Protein AF-A0A8C2T0Y2-F1 (afdb_monomer)

Nearest PDB structures (foldseek):
  8wqf-assembly1_H  TM=7.332E-01  e=2.369E-04  Homo sapiens
  2znv-assembly6_F  TM=7.464E-01  e=1.164E-01  Mus musculus
  2nbe-assembly1_A  TM=7.234E-01  e=1.164E-01  Homo sapiens
  7fgm-assembly1_B  TM=7.332E-01  e=2.683E-01  Homo sapiens

Solvent-accessible surface area (backbone atoms only — not comparable to full-atom values): 3917 Å² total; per-residue (Å²): 65,42,37,40,97,94,48,73,47,84,69,92,74,60,90,86,56,49,73,65,60,55,31,52,58,48,20,75,74,71,75,44,61,57,88,71,57,42,82,40,80,50,76,88,78,89,62,95,85,69,77,66,41,30,40,46,62,65,92,129

Foldseek 3Di:
DEDEDVDDDDDDDDPPDDLQNVLVVVCVVVVDHSVQWDWDWDPDPDDPDDDTYIYTDHDD

Sequence (60 aa):
MIRRHKTTIFTDAKESSTVLELKRIVEGILKRPPEEQRLYKVGPMGSMGSIGSYWVHGVL

InterPro domains:
  IPR029071 Ubiquitin-like domain superfamily [SSF54236] (2-43)
  IPR039049 Elongin B [PTHR13248] (1-41)

Mean predicted aligned error: 7.13 Å

pLDDT: mean 79.03, std 17.17, range [41.0, 95.38]

Structure (mmCIF, N/CA/C/O backbone):
data_AF-A0A8C2T0Y2-F1
#
_entry.id   AF-A0A8C2T0Y2-F1
#
loop_
_atom_site.group_PDB
_atom_site.id
_atom_site.type_symbol
_atom_site.label_atom_id
_atom_site.label_alt_id
_atom_site.label_comp_id
_atom_site.label_asym_id
_atom_site.label_entity_id
_atom_site.label_seq_id
_atom_site.pdbx_PDB_ins_code
_atom_site.Cartn_x
_atom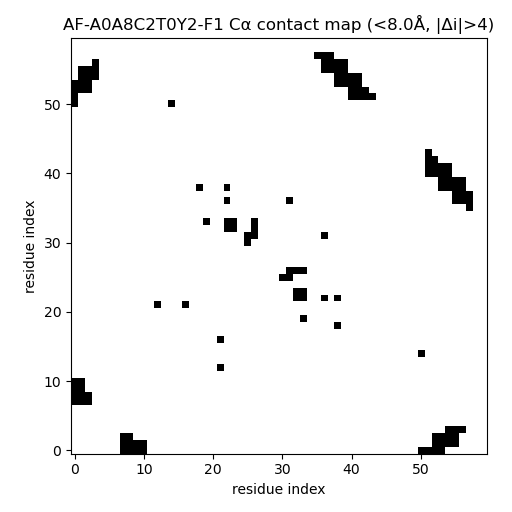_site.Cartn_y
_atom_site.Cartn_z
_atom_site.occupancy
_atom_site.B_iso_or_equiv
_atom_site.auth_seq_id
_atom_site.auth_comp_id
_atom_site.auth_asym_id
_atom_site.auth_atom_id
_atom_site.pdbx_PDB_model_num
ATOM 1 N N . MET A 1 1 ? 1.170 8.106 -8.066 1.00 86.19 1 MET A N 1
ATOM 2 C CA . MET A 1 1 ? 0.087 8.659 -7.201 1.00 86.19 1 MET A CA 1
ATOM 3 C C . MET A 1 1 ? -0.756 7.519 -6.648 1.00 86.19 1 MET A C 1
ATOM 5 O O . MET A 1 1 ? -1.079 6.618 -7.413 1.00 86.1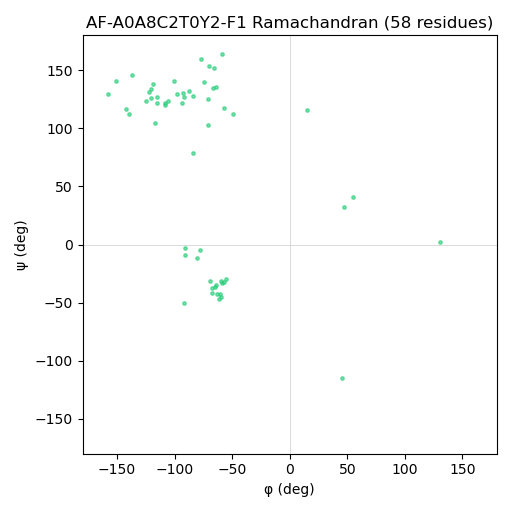9 1 MET A O 1
ATOM 9 N N . ILE A 1 2 ? -1.134 7.558 -5.365 1.00 88.75 2 ILE A N 1
ATOM 10 C CA . ILE A 1 2 ? -2.016 6.555 -4.741 1.00 88.75 2 ILE A CA 1
ATOM 11 C C . ILE A 1 2 ? -3.325 7.231 -4.309 1.00 88.75 2 ILE A C 1
ATOM 13 O O . ILE A 1 2 ? -3.290 8.242 -3.610 1.00 88.75 2 ILE A O 1
ATOM 17 N N . ARG A 1 3 ? -4.484 6.701 -4.719 1.00 86.88 3 ARG A N 1
ATOM 18 C CA . ARG A 1 3 ? -5.810 7.280 -4.427 1.00 86.88 3 ARG A CA 1
ATOM 19 C C . ARG A 1 3 ? -6.697 6.309 -3.641 1.00 86.88 3 ARG A C 1
ATOM 21 O O . ARG A 1 3 ? -6.815 5.142 -4.010 1.00 86.88 3 ARG A O 1
ATOM 28 N N . ARG A 1 4 ? -7.354 6.803 -2.585 1.00 85.81 4 ARG A N 1
ATOM 29 C CA . ARG A 1 4 ? -8.330 6.078 -1.747 1.00 85.81 4 ARG A CA 1
ATOM 30 C C . ARG A 1 4 ? -9.466 7.020 -1.342 1.00 85.81 4 ARG A C 1
ATOM 32 O O . ARG A 1 4 ? -9.225 7.962 -0.596 1.00 85.81 4 ARG A O 1
ATOM 39 N N . HIS A 1 5 ? -10.704 6.756 -1.766 1.00 85.62 5 HIS A N 1
ATOM 40 C CA . HIS A 1 5 ? -11.860 7.634 -1.506 1.00 85.62 5 HIS A CA 1
ATOM 41 C C . HIS A 1 5 ? -11.533 9.121 -1.774 1.00 85.62 5 HIS A C 1
ATOM 43 O O . HIS A 1 5 ? -11.246 9.490 -2.911 1.00 85.62 5 HIS A O 1
ATOM 49 N N . LYS A 1 6 ? -11.551 9.967 -0.733 1.00 88.06 6 LYS A N 1
ATOM 50 C CA . LYS A 1 6 ? -11.241 11.406 -0.797 1.00 88.06 6 LYS A CA 1
ATOM 51 C C . LYS A 1 6 ? -9.757 11.727 -0.550 1.00 88.06 6 LYS A C 1
ATOM 53 O O . LYS A 1 6 ? -9.363 12.883 -0.643 1.00 88.06 6 LYS A O 1
ATOM 58 N N . THR A 1 7 ? -8.932 10.726 -0.246 1.00 87.56 7 THR A N 1
ATOM 59 C CA . THR A 1 7 ? -7.506 10.876 0.059 1.00 87.56 7 THR A CA 1
ATOM 60 C C . THR A 1 7 ? -6.657 10.582 -1.175 1.00 87.56 7 THR A C 1
ATOM 62 O O . THR A 1 7 ? -6.794 9.538 -1.816 1.00 87.56 7 THR A O 1
ATOM 65 N N . THR A 1 8 ? -5.738 11.495 -1.484 1.00 90.56 8 THR A N 1
ATOM 66 C CA . THR A 1 8 ? -4.711 11.314 -2.516 1.00 90.56 8 THR A CA 1
ATOM 67 C C . THR A 1 8 ? -3.342 11.445 -1.868 1.00 90.56 8 THR A C 1
ATOM 69 O O . THR A 1 8 ? -3.073 12.432 -1.192 1.00 90.56 8 THR A O 1
ATOM 72 N N . ILE A 1 9 ? -2.491 10.443 -2.065 1.00 89.69 9 ILE A N 1
ATOM 73 C CA . ILE A 1 9 ? -1.130 10.386 -1.538 1.00 89.69 9 ILE A CA 1
ATOM 74 C C . ILE A 1 9 ? -0.165 10.583 -2.706 1.00 89.69 9 ILE A C 1
ATOM 76 O O . ILE A 1 9 ? -0.147 9.803 -3.671 1.00 89.69 9 ILE A O 1
ATOM 80 N N . PHE A 1 10 ? 0.641 11.634 -2.597 1.00 89.62 10 PHE A N 1
ATOM 81 C CA . PHE A 1 10 ? 1.786 11.877 -3.460 1.00 89.62 10 PHE A CA 1
ATOM 82 C C . PHE A 1 10 ? 3.021 11.295 -2.784 1.00 89.62 10 PHE A C 1
ATOM 84 O O . PHE A 1 10 ? 3.329 11.620 -1.642 1.00 89.62 10 PHE A O 1
ATOM 91 N N . THR A 1 11 ? 3.675 10.376 -3.477 1.00 89.25 11 THR A N 1
ATOM 92 C CA . THR A 1 11 ? 4.895 9.726 -3.016 1.00 89.25 11 THR A CA 1
ATOM 93 C C . THR A 1 11 ? 5.710 9.335 -4.235 1.00 89.25 11 THR A C 1
ATOM 95 O O . THR A 1 11 ? 5.140 8.915 -5.250 1.00 89.25 11 THR A O 1
ATOM 98 N N . ASP A 1 12 ? 7.021 9.499 -4.126 1.00 89.31 12 ASP A N 1
ATOM 99 C CA . ASP A 1 12 ? 7.980 9.039 -5.115 1.00 89.31 12 ASP A CA 1
ATOM 100 C C . ASP A 1 12 ? 8.372 7.596 -4.812 1.00 89.31 12 ASP A C 1
ATOM 102 O O . ASP A 1 12 ? 8.708 7.237 -3.683 1.00 89.31 12 ASP A O 1
ATOM 106 N N . ALA A 1 13 ? 8.339 6.760 -5.842 1.00 85.94 13 ALA A N 1
ATOM 107 C CA . ALA A 1 13 ? 8.814 5.390 -5.786 1.00 85.94 13 ALA A CA 1
ATOM 108 C C . ALA A 1 13 ? 9.610 5.098 -7.053 1.00 85.94 13 ALA A C 1
ATOM 110 O O . ALA A 1 13 ? 9.300 5.617 -8.129 1.00 85.94 13 ALA A O 1
ATOM 111 N N . LYS A 1 14 ? 10.645 4.267 -6.927 1.00 88.06 14 LYS A N 1
ATOM 112 C CA . LYS A 1 14 ? 11.423 3.831 -8.087 1.00 88.06 14 LYS A CA 1
ATOM 113 C C . LYS A 1 14 ? 10.563 2.898 -8.935 1.00 88.06 14 LYS A C 1
ATOM 115 O O . LYS A 1 14 ? 9.698 2.202 -8.412 1.00 88.06 14 LYS A O 1
ATOM 120 N N . GLU A 1 15 ? 10.845 2.818 -10.232 1.00 82.75 15 GLU A N 1
ATOM 121 C CA . GLU A 1 15 ? 10.191 1.825 -11.097 1.00 82.75 15 GLU A CA 1
ATOM 122 C C . GLU A 1 15 ? 10.464 0.386 -10.620 1.00 82.75 15 GLU A C 1
ATOM 124 O O . GLU A 1 15 ? 9.596 -0.476 -10.715 1.00 82.75 15 GLU A O 1
ATOM 129 N N . SER A 1 16 ? 11.638 0.153 -10.026 1.00 87.31 16 SER A N 1
ATOM 130 C CA . SER A 1 16 ? 12.024 -1.127 -9.429 1.00 87.31 16 SER A CA 1
ATOM 131 C C . SER A 1 16 ? 11.409 -1.400 -8.053 1.00 87.31 16 SER A C 1
ATOM 133 O O . SER A 1 16 ? 11.632 -2.478 -7.503 1.00 87.31 16 SER A O 1
ATOM 135 N N . SER A 1 17 ? 10.670 -0.448 -7.472 1.00 88.50 17 SER A N 1
ATOM 136 C CA . SER A 1 17 ? 10.028 -0.645 -6.175 1.00 88.50 17 SER A CA 1
ATOM 137 C C . SER A 1 17 ? 8.937 -1.707 -6.268 1.00 88.50 17 SER A C 1
ATOM 139 O O . SER A 1 17 ? 8.092 -1.716 -7.164 1.00 88.50 17 SER A O 1
ATOM 141 N N . THR A 1 18 ? 8.935 -2.600 -5.292 1.00 90.62 18 THR A N 1
ATOM 142 C CA . THR A 1 18 ? 7.963 -3.681 -5.178 1.00 90.62 18 THR A CA 1
ATOM 143 C C . THR A 1 18 ? 6.623 -3.174 -4.644 1.00 90.62 18 THR A C 1
ATOM 145 O O . THR A 1 18 ? 6.525 -2.157 -3.952 1.00 90.62 18 THR A O 1
ATOM 148 N N . VAL A 1 19 ? 5.559 -3.943 -4.892 1.00 89.38 19 VAL A N 1
ATOM 149 C CA . VAL A 1 19 ? 4.229 -3.671 -4.318 1.00 89.38 19 VAL A CA 1
ATOM 150 C C . VAL A 1 19 ? 4.271 -3.658 -2.783 1.00 89.38 19 VAL A C 1
ATOM 152 O O . VAL A 1 19 ? 3.546 -2.883 -2.165 1.00 89.38 19 VAL A O 1
ATOM 155 N N . LEU A 1 20 ? 5.126 -4.474 -2.155 1.00 93.56 20 LEU A N 1
ATOM 156 C CA . LEU A 1 20 ? 5.271 -4.511 -0.697 1.00 93.56 20 LEU A CA 1
ATOM 157 C C . LEU A 1 20 ? 5.874 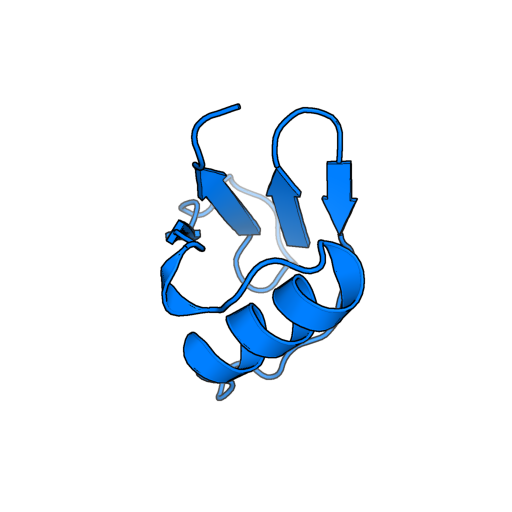-3.213 -0.146 1.00 93.56 20 LEU A C 1
ATOM 159 O O . LEU A 1 20 ? 5.393 -2.695 0.859 1.00 93.56 20 LEU A O 1
ATOM 163 N N . GLU A 1 21 ? 6.889 -2.660 -0.810 1.00 93.50 21 GLU A N 1
ATOM 164 C CA . GLU A 1 21 ? 7.481 -1.374 -0.421 1.00 93.50 21 GLU A CA 1
ATOM 165 C C . GLU A 1 21 ? 6.462 -0.235 -0.537 1.00 93.50 21 GLU A C 1
ATOM 167 O O . GLU A 1 21 ? 6.322 0.559 0.392 1.00 93.50 21 GLU A O 1
ATOM 172 N N . LEU A 1 22 ? 5.667 -0.213 -1.614 1.00 91.25 22 LEU A N 1
ATOM 173 C CA . LEU A 1 22 ? 4.564 0.743 -1.758 1.00 91.25 22 LEU A CA 1
ATOM 174 C C . LEU A 1 22 ? 3.526 0.597 -0.636 1.00 91.25 22 LEU A C 1
ATOM 176 O O . LEU A 1 22 ? 3.076 1.596 -0.075 1.00 91.25 22 LEU A O 1
ATOM 180 N N . LYS A 1 23 ? 3.171 -0.637 -0.262 1.00 93.25 23 LYS A N 1
ATOM 181 C CA . LYS A 1 23 ? 2.240 -0.902 0.844 1.00 93.25 23 LYS A CA 1
ATOM 182 C C . LYS A 1 23 ? 2.777 -0.445 2.203 1.00 93.25 23 LYS A C 1
ATOM 184 O O . LYS A 1 23 ? 1.998 0.040 3.017 1.00 93.25 23 LYS A O 1
ATOM 189 N N . ARG A 1 24 ? 4.089 -0.535 2.447 1.00 95.00 24 ARG A N 1
ATOM 190 C CA . ARG A 1 24 ? 4.722 -0.017 3.678 1.00 95.00 24 AR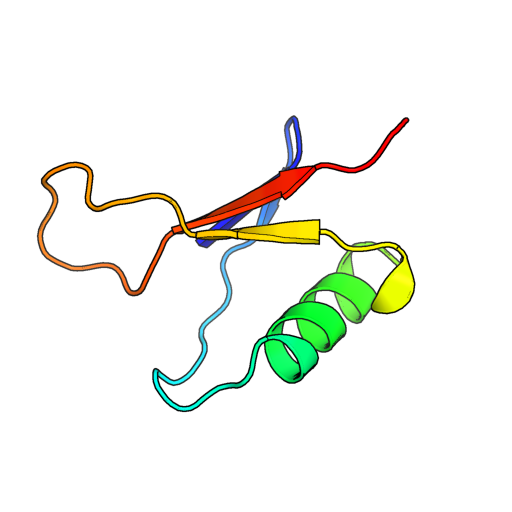G A CA 1
ATOM 191 C C . ARG A 1 24 ? 4.673 1.509 3.764 1.00 95.00 24 ARG A C 1
ATOM 193 O O . ARG A 1 24 ? 4.425 2.059 4.833 1.00 95.00 24 ARG A O 1
ATOM 200 N N . ILE A 1 25 ? 4.836 2.206 2.637 1.00 93.50 25 ILE A N 1
ATOM 201 C CA . ILE A 1 25 ? 4.643 3.666 2.586 1.00 93.50 25 ILE A CA 1
ATOM 202 C C . ILE A 1 25 ? 3.193 4.013 2.950 1.00 93.50 25 ILE A C 1
ATOM 204 O O . ILE A 1 25 ? 2.939 4.880 3.787 1.00 93.50 25 ILE A O 1
ATOM 208 N N . VAL A 1 26 ? 2.231 3.299 2.360 1.00 92.31 26 VAL A N 1
ATOM 209 C CA . VAL A 1 26 ? 0.803 3.488 2.646 1.00 92.31 26 VAL A CA 1
ATOM 210 C C . VAL A 1 26 ? 0.457 3.117 4.092 1.00 92.31 26 VAL A C 1
ATOM 212 O O . VAL A 1 26 ? -0.346 3.816 4.705 1.00 92.31 26 VAL A O 1
ATOM 215 N N . GLU A 1 27 ? 1.080 2.089 4.672 1.00 94.50 27 GLU A N 1
ATOM 216 C CA . GLU A 1 27 ? 0.927 1.713 6.086 1.00 94.50 27 GLU A CA 1
ATOM 217 C C . GLU A 1 27 ? 1.349 2.860 7.008 1.00 94.50 27 GLU A C 1
ATOM 219 O O . GLU A 1 27 ? 0.610 3.219 7.926 1.00 94.50 27 GLU A O 1
ATOM 224 N N . GLY A 1 28 ? 2.490 3.498 6.728 1.00 94.81 28 GLY A N 1
ATOM 225 C CA . GLY A 1 28 ? 2.970 4.645 7.496 1.00 94.81 28 GLY A CA 1
ATOM 226 C C . GLY A 1 28 ? 1.967 5.804 7.553 1.00 94.81 28 GLY A C 1
ATOM 227 O O . GLY A 1 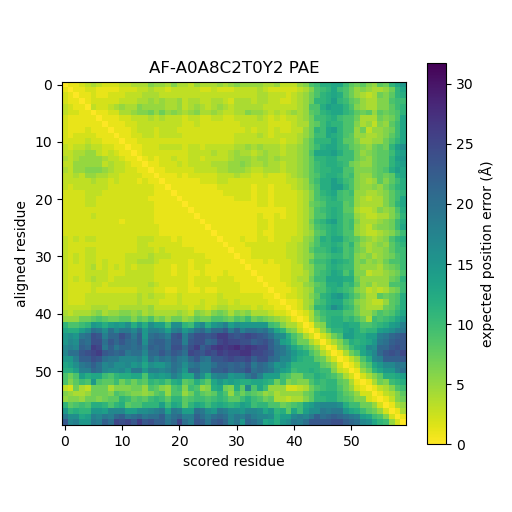28 ? 1.881 6.481 8.581 1.00 94.81 28 GLY A O 1
ATOM 228 N N . ILE A 1 29 ? 1.176 5.990 6.491 1.00 93.12 29 ILE A N 1
ATOM 229 C CA . ILE A 1 29 ? 0.214 7.090 6.334 1.00 93.12 29 ILE A CA 1
ATOM 230 C C . ILE A 1 29 ? -1.180 6.706 6.848 1.00 93.12 29 ILE A C 1
ATOM 232 O O . ILE A 1 29 ? -1.778 7.447 7.623 1.00 93.12 29 ILE A O 1
ATOM 236 N N . LEU A 1 30 ? -1.709 5.555 6.425 1.00 91.31 30 LEU A N 1
ATOM 237 C CA . LEU A 1 30 ? -3.077 5.116 6.726 1.00 91.31 30 LEU A CA 1
ATOM 238 C C . LEU A 1 30 ? -3.187 4.274 8.001 1.00 91.31 30 LEU A C 1
ATOM 240 O O . LEU A 1 30 ? -4.305 3.992 8.428 1.00 91.31 30 LEU A O 1
ATOM 244 N N . LYS A 1 31 ? -2.056 3.865 8.591 1.00 92.88 31 LYS A N 1
ATOM 245 C CA . LYS A 1 31 ? -1.984 2.986 9.772 1.00 92.88 31 LYS A CA 1
ATOM 246 C C . LYS A 1 31 ? -2.749 1.674 9.569 1.00 92.88 31 LYS A C 1
ATOM 248 O O . LYS A 1 31 ? -3.459 1.209 10.455 1.00 92.88 31 LYS A O 1
ATOM 253 N N . ARG A 1 32 ? -2.625 1.105 8.366 1.00 91.88 32 ARG A N 1
ATOM 254 C CA . ARG A 1 32 ? -3.234 -0.171 7.968 1.00 91.88 32 ARG A CA 1
ATOM 255 C C . ARG A 1 32 ? -2.156 -1.145 7.513 1.00 91.88 32 ARG A C 1
ATOM 257 O O . ARG A 1 32 ? -1.343 -0.738 6.679 1.00 91.88 32 ARG A O 1
ATOM 264 N N . PRO A 1 33 ? -2.160 -2.393 8.000 1.00 95.38 33 PRO A N 1
ATOM 265 C CA . PRO A 1 33 ? -1.112 -3.349 7.676 1.00 95.38 33 PRO A CA 1
ATOM 266 C C . PRO A 1 33 ? -1.131 -3.708 6.173 1.00 95.38 33 PRO A C 1
ATOM 268 O O . PRO A 1 33 ? -2.189 -3.619 5.535 1.00 95.38 33 PRO A O 1
ATOM 271 N N . PRO A 1 34 ? 0.008 -4.085 5.562 1.00 94.06 34 PRO A N 1
ATOM 272 C CA . PRO A 1 34 ? 0.11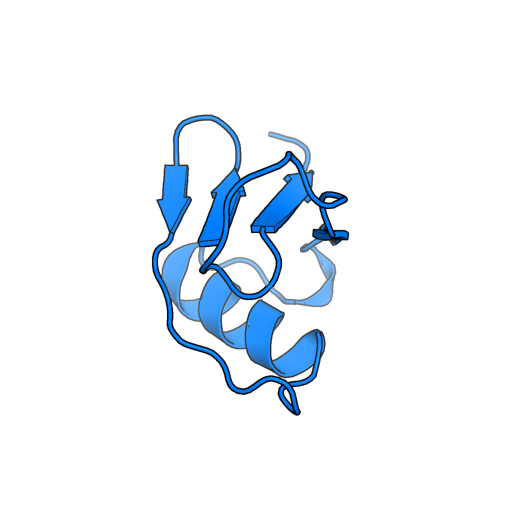5 -4.363 4.125 1.00 94.06 34 PRO A CA 1
ATOM 273 C C . PRO A 1 34 ? -0.873 -5.413 3.596 1.00 94.06 34 PRO A C 1
ATOM 275 O O . PRO A 1 34 ? -1.278 -5.353 2.429 1.00 94.06 34 PRO A O 1
ATOM 278 N N . GLU A 1 35 ? -1.270 -6.374 4.425 1.00 94.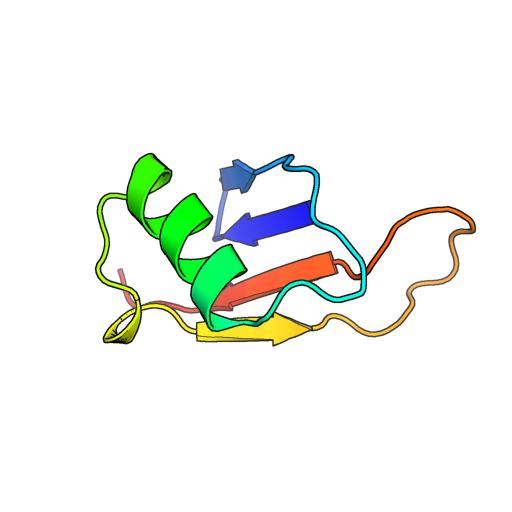00 35 GLU A N 1
ATOM 279 C CA . GLU A 1 35 ? -2.181 -7.474 4.095 1.00 94.00 35 GLU A CA 1
ATOM 280 C C . GLU A 1 35 ? -3.619 -6.976 3.870 1.00 94.00 35 GLU A C 1
ATOM 282 O O . GLU A 1 35 ? -4.332 -7.506 3.018 1.00 94.00 35 GLU A O 1
ATOM 287 N N . GLU A 1 36 ? -4.020 -5.902 4.560 1.00 92.12 36 GLU A N 1
ATOM 288 C CA . GLU A 1 36 ? -5.335 -5.257 4.413 1.00 92.12 36 GLU A CA 1
ATOM 289 C C . GLU A 1 36 ? -5.406 -4.314 3.201 1.00 92.12 36 GLU A C 1
ATOM 291 O O . GLU A 1 36 ? -6.483 -3.866 2.803 1.00 92.12 36 GLU A O 1
ATOM 296 N N . GLN A 1 37 ? -4.267 -4.000 2.582 1.00 90.81 37 GLN A N 1
ATOM 297 C CA . GLN A 1 37 ? -4.201 -3.060 1.470 1.00 90.81 37 GLN A CA 1
ATOM 298 C C . GLN A 1 37 ? -4.309 -3.770 0.117 1.00 90.81 37 GLN A C 1
ATOM 300 O O . GLN A 1 37 ? -3.545 -4.689 -0.195 1.00 90.81 37 GLN A O 1
ATOM 305 N N . ARG A 1 38 ? -5.192 -3.283 -0.760 1.00 90.06 38 ARG A N 1
ATOM 306 C CA . ARG A 1 38 ? -5.298 -3.749 -2.152 1.00 90.06 38 ARG A CA 1
ATOM 307 C C . ARG A 1 38 ? -4.973 -2.611 -3.104 1.00 90.06 38 ARG A C 1
ATOM 309 O O . ARG A 1 38 ? -5.792 -1.716 -3.265 1.00 90.06 38 ARG A O 1
ATOM 316 N N . LEU A 1 39 ? -3.781 -2.645 -3.701 1.00 87.00 39 LEU A N 1
ATOM 317 C CA . LEU A 1 39 ? -3.335 -1.665 -4.693 1.00 87.00 39 LEU A CA 1
ATOM 318 C C . LEU A 1 39 ? -3.689 -2.156 -6.102 1.00 87.00 39 LEU A C 1
ATOM 320 O O . LEU A 1 39 ? -3.311 -3.260 -6.486 1.00 87.00 39 LEU A O 1
ATOM 324 N N . TYR A 1 40 ? -4.368 -1.320 -6.879 1.00 83.31 40 TYR A N 1
ATOM 325 C CA . TYR A 1 40 ? -4.746 -1.579 -8.265 1.00 83.31 40 TYR A CA 1
ATOM 326 C C . TYR A 1 40 ? -4.027 -0.596 -9.172 1.00 83.31 40 TYR A C 1
ATOM 328 O O . TYR A 1 40 ? -4.196 0.611 -9.017 1.00 83.31 40 TYR A O 1
ATOM 336 N N . LYS A 1 41 ? -3.244 -1.092 -10.131 1.00 79.44 41 LYS A N 1
ATOM 337 C CA . LYS A 1 41 ? -2.628 -0.240 -11.151 1.00 79.44 41 LYS A CA 1
ATOM 338 C C . LYS A 1 41 ? -3.714 0.262 -12.102 1.00 79.44 41 LYS A C 1
ATOM 340 O O . LYS A 1 41 ? -4.442 -0.532 -12.690 1.00 79.44 41 LYS A O 1
ATOM 345 N N . VAL A 1 42 ? -3.811 1.574 -12.263 1.00 72.69 42 VAL A N 1
ATOM 346 C CA . VAL A 1 42 ? -4.675 2.200 -13.266 1.00 72.69 42 VAL A CA 1
ATOM 347 C C . VAL A 1 42 ? -3.916 2.236 -14.577 1.00 72.69 42 VAL A C 1
ATOM 349 O O . VAL A 1 42 ? -2.770 2.691 -14.618 1.00 72.69 42 VAL A O 1
ATOM 352 N N . GLY A 1 43 ? -4.547 1.728 -15.636 1.00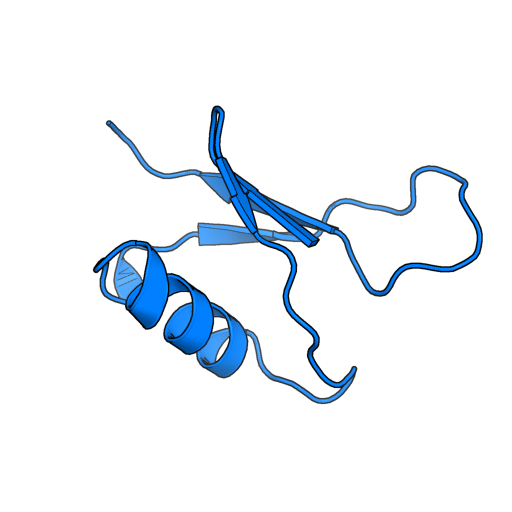 63.62 43 GLY A N 1
ATOM 353 C CA . GLY A 1 43 ? -4.015 1.805 -16.993 1.00 63.62 43 GLY A CA 1
ATOM 354 C C . GLY A 1 43 ? -3.781 3.255 -17.447 1.00 63.62 43 GLY A C 1
ATOM 355 O O . GLY A 1 43 ? -4.282 4.195 -16.824 1.00 63.62 43 GLY A O 1
ATOM 356 N N . PRO A 1 44 ? -2.995 3.457 -18.515 1.00 54.56 44 PRO A N 1
ATOM 357 C CA . PRO A 1 44 ? -2.545 4.778 -18.922 1.00 54.56 44 PRO A CA 1
ATOM 358 C C . PRO A 1 44 ? -3.712 5.590 -19.488 1.00 54.56 44 PRO A C 1
ATOM 360 O O . PRO A 1 44 ? -4.108 5.419 -20.637 1.00 54.56 44 PRO A O 1
ATOM 363 N N . MET A 1 45 ? -4.240 6.521 -18.699 1.00 49.16 45 MET A N 1
ATOM 364 C CA . MET A 1 45 ? -5.094 7.584 -19.223 1.00 49.16 45 MET A CA 1
ATOM 365 C C . MET A 1 45 ? -4.185 8.714 -19.737 1.00 49.16 45 MET A C 1
ATOM 367 O O . MET A 1 45 ? -3.925 9.690 -19.040 1.00 49.16 45 MET A O 1
ATOM 371 N N . GLY A 1 46 ? -3.627 8.517 -20.935 1.00 49.88 46 GLY A N 1
ATOM 372 C CA . GLY A 1 46 ? -3.299 9.574 -21.905 1.00 49.88 46 GLY A CA 1
ATOM 373 C C . GLY A 1 46 ? -2.568 10.843 -21.445 1.00 49.88 46 GLY A C 1
ATOM 374 O O . GLY A 1 46 ? -2.814 11.895 -22.022 1.00 49.88 46 GLY A O 1
ATOM 375 N N . SER A 1 47 ? -1.691 10.801 -20.441 1.00 46.97 47 SER A N 1
ATOM 376 C CA . SER A 1 47 ? -0.901 11.977 -20.051 1.00 46.97 47 SER A CA 1
ATOM 377 C C . SER A 1 47 ? 0.537 11.594 -19.718 1.00 46.97 47 SER A C 1
ATOM 379 O O . SER A 1 47 ? 0.848 10.876 -18.770 1.00 46.97 47 SER A O 1
ATOM 381 N N . MET A 1 48 ? 1.405 12.067 -20.602 1.00 43.78 48 MET A N 1
ATOM 382 C CA . MET A 1 48 ? 2.857 12.029 -20.582 1.00 43.78 48 MET A CA 1
ATOM 383 C C . MET A 1 48 ? 3.379 12.519 -19.219 1.00 43.78 48 MET A C 1
ATOM 385 O O . MET A 1 48 ? 3.210 13.686 -18.884 1.00 43.78 48 MET A O 1
ATOM 389 N N . GLY A 1 49 ? 3.984 11.628 -18.420 1.00 47.69 49 GLY A N 1
ATOM 390 C CA . GLY A 1 49 ? 4.863 12.040 -17.315 1.00 47.69 49 GLY A CA 1
ATOM 391 C C . GLY A 1 49 ? 4.661 11.438 -15.920 1.00 47.69 49 GLY A C 1
ATOM 392 O O . GLY A 1 49 ? 5.403 11.835 -15.029 1.00 47.69 49 GLY A O 1
ATOM 393 N N . SER A 1 50 ? 3.735 10.500 -15.666 1.00 50.44 50 SER A N 1
ATOM 394 C CA . SER A 1 50 ? 3.602 9.927 -14.310 1.00 50.44 50 SER A CA 1
ATOM 395 C C . SER A 1 50 ? 3.707 8.403 -14.265 1.00 50.44 50 SER A C 1
ATOM 397 O O . SER A 1 50 ? 2.940 7.683 -14.905 1.00 50.44 50 SER A O 1
ATOM 399 N N . ILE A 1 51 ? 4.661 7.923 -13.463 1.00 51.38 51 ILE A N 1
ATOM 400 C CA . ILE A 1 51 ? 4.840 6.520 -13.083 1.00 51.38 51 ILE A CA 1
ATOM 401 C C . ILE A 1 51 ? 3.522 6.058 -12.436 1.00 51.38 51 ILE A C 1
ATOM 403 O O . ILE A 1 51 ? 3.097 6.637 -11.440 1.00 51.38 51 ILE A O 1
ATOM 407 N N . GLY A 1 52 ? 2.860 5.073 -13.055 1.00 60.62 52 GLY A N 1
ATOM 408 C CA . GLY A 1 52 ? 1.637 4.369 -12.630 1.00 60.62 52 GLY A CA 1
ATOM 409 C C . GLY A 1 52 ? 0.788 4.992 -11.507 1.00 60.62 52 GLY A C 1
ATOM 410 O O . GLY A 1 52 ? 1.176 5.027 -10.340 1.00 60.62 52 GLY A O 1
ATOM 411 N N . SER A 1 53 ? -0.444 5.394 -11.821 1.00 63.03 53 SER A N 1
ATOM 412 C CA . SER A 1 53 ? -1.431 5.687 -10.774 1.00 63.03 53 SER A CA 1
ATOM 413 C C . SER A 1 53 ? -1.950 4.391 -10.146 1.00 63.03 53 SER A C 1
ATOM 415 O O . SER A 1 53 ? -2.203 3.422 -10.861 1.00 63.03 53 SER A O 1
ATOM 417 N N . TYR A 1 54 ? -2.137 4.379 -8.825 1.00 72.31 54 TYR A N 1
ATOM 418 C CA . TYR A 1 54 ? -2.714 3.257 -8.085 1.00 72.31 54 TYR A CA 1
ATOM 419 C C . TYR A 1 54 ? -4.013 3.662 -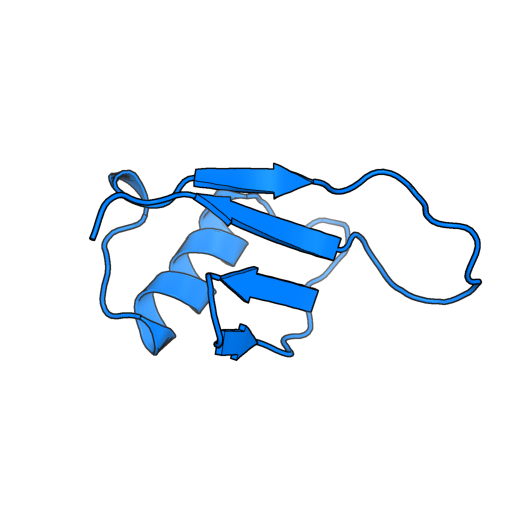7.376 1.00 72.31 54 TYR A C 1
ATOM 421 O O . TYR A 1 54 ? -4.078 4.725 -6.756 1.00 72.31 54 TYR A O 1
ATOM 429 N N . TRP A 1 55 ? -5.029 2.799 -7.419 1.00 66.69 55 TRP A N 1
ATOM 430 C CA . TRP A 1 55 ? -6.222 2.883 -6.568 1.00 66.69 55 TRP A CA 1
ATOM 431 C C . TRP A 1 55 ? -6.120 1.898 -5.412 1.00 66.69 55 TRP A C 1
ATOM 433 O O . TRP A 1 55 ? -5.687 0.766 -5.609 1.00 66.69 55 TRP A O 1
ATOM 443 N N . VAL A 1 56 ? -6.556 2.305 -4.222 1.00 66.88 56 VAL A N 1
ATOM 444 C CA . VAL A 1 56 ? -6.715 1.401 -3.078 1.00 66.88 56 VAL A CA 1
ATOM 445 C C . VAL A 1 56 ? -8.192 1.121 -2.848 1.00 66.88 56 VAL A C 1
ATOM 447 O O . VAL A 1 56 ? -8.958 2.061 -2.640 1.00 66.88 56 VAL A O 1
ATOM 450 N N . HIS A 1 57 ? -8.584 -0.156 -2.849 1.00 60.81 57 HIS A N 1
ATOM 451 C CA . HIS A 1 57 ? -9.934 -0.575 -2.458 1.00 60.81 57 HIS A CA 1
ATOM 452 C C . HIS A 1 57 ? -9.880 -1.291 -1.104 1.00 60.81 57 HIS A C 1
ATOM 454 O O . HIS A 1 57 ? -9.175 -2.288 -0.954 1.00 60.81 57 HIS A O 1
ATOM 460 N N . GLY A 1 58 ? -10.611 -0.779 -0.117 1.00 50.56 58 GLY A N 1
ATOM 461 C CA . GLY A 1 58 ? -10.708 -1.346 1.228 1.00 50.56 58 GLY A CA 1
ATOM 462 C C . GLY A 1 58 ? -11.996 -0.871 1.890 1.00 50.56 58 GLY A C 1
ATOM 463 O O . GLY A 1 58 ? -12.293 0.319 1.838 1.00 50.56 58 GLY A O 1
ATOM 464 N N . VAL A 1 59 ? -12.759 -1.828 2.423 1.00 42.94 59 VAL A N 1
ATOM 465 C CA . VAL A 1 59 ? -14.078 -1.670 3.051 1.00 42.94 59 VAL A CA 1
ATOM 466 C C . VAL A 1 59 ? -13.959 -0.807 4.314 1.00 42.94 59 VAL A C 1
ATOM 468 O O . VAL A 1 59 ? -13.061 -1.040 5.122 1.00 42.94 59 VAL A O 1
ATOM 471 N N . LEU A 1 60 ? -14.911 0.127 4.448 1.00 41.00 60 LEU A N 1
ATOM 472 C CA . LEU A 1 60 ? -15.068 1.217 5.431 1.00 41.00 60 LEU A CA 1
ATOM 473 C C . LEU A 1 60 ? -14.343 2.535 5.093 1.00 41.00 60 LEU A C 1
ATOM 475 O O . LEU A 1 60 ? -13.089 2.618 5.140 1.00 41.00 60 LEU A O 1
#

Radius of gyration: 11.4 Å; Cα contacts (8 Å, |Δi|>4): 68; chains: 1; bounding box: 27×20×32 Å

Organism: Coturnix japonica (NCBI:txid93934)

Secondary structure (DSSP, 8-state):
-EEETTEEE-----TT--HHHHHHHHHHHH---GGG--EEEPP--S-TT-S--EEE----